Protein AF-A0A7X1Y3Q1-F1 (afdb_monomer)

Sequence (67 aa):
MSDLPTFVESGDAEPFPIFVTKQRSDRTERLRAVNYARASVGLEGFKLSAFEEENARAYVEGELTLN

pLDDT: mean 81.63, std 16.21, range [46.0, 96.5]

Nearest PDB structures (foldseek):
  8jxn-assembly1_B  TM=6.788E-01  e=4.445E+00  Homo sapiens

Mean predicted aligned error: 11.64 Å

Solvent-accessible surface area (backbone atoms only — not comparable to full-atom values): 4190 Å² total; per-residue (Å²): 137,82,87,69,82,82,76,75,72,82,64,84,71,74,78,71,57,68,68,59,53,48,5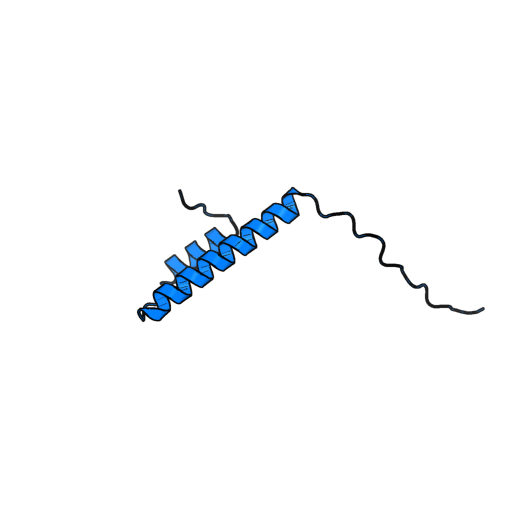4,51,49,52,31,52,51,38,44,50,52,48,53,49,52,53,51,57,42,42,75,76,72,48,76,80,50,74,68,55,51,49,52,50,49,34,35,27,77,61,79,41,79,92,129

Foldseek 3Di:
DDPDPPPPPPPDDDPDPPVVVVLVVQLVVLVVVLVVVQVVCVVVVDHDDPVRVVVSVCVSNVVDDDD

Structure (mmCIF, N/CA/C/O backbone):
data_AF-A0A7X1Y3Q1-F1
#
_entry.id   AF-A0A7X1Y3Q1-F1
#
loop_
_atom_site.group_PDB
_atom_site.id
_atom_site.type_symbol
_atom_site.label_atom_id
_atom_site.label_alt_id
_atom_site.label_comp_id
_atom_site.label_asym_id
_atom_site.label_entity_id
_atom_site.label_seq_id
_atom_site.pdbx_PDB_ins_code
_atom_site.Cartn_x
_atom_site.Cartn_y
_atom_site.Cartn_z
_atom_site.occupancy
_atom_site.B_iso_or_equiv
_atom_site.auth_seq_id
_atom_site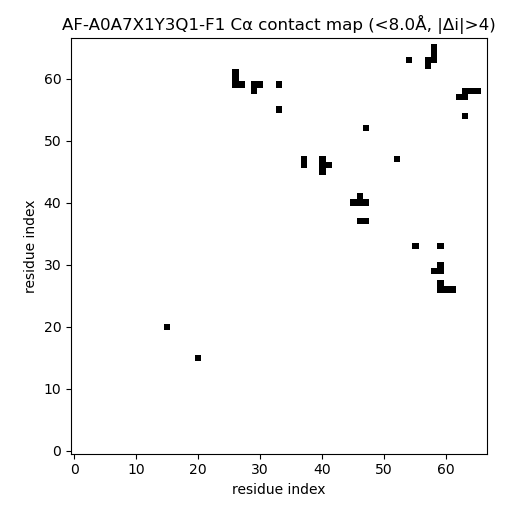.auth_comp_id
_atom_site.auth_asym_id
_atom_site.auth_atom_id
_atom_site.pdbx_PDB_model_num
ATOM 1 N N . MET A 1 1 ? 5.723 -36.634 -48.391 1.00 46.00 1 MET A N 1
ATOM 2 C CA . MET A 1 1 ? 5.807 -35.256 -47.870 1.00 46.00 1 MET A CA 1
ATOM 3 C C . MET A 1 1 ? 5.509 -35.350 -46.391 1.00 46.00 1 MET A C 1
ATOM 5 O O . MET A 1 1 ? 4.376 -35.624 -46.029 1.00 46.00 1 MET A O 1
ATOM 9 N N . SER A 1 2 ? 6.555 -35.335 -45.575 1.00 46.28 2 SER A N 1
ATOM 10 C CA . SER A 1 2 ? 6.480 -35.517 -44.128 1.00 46.28 2 SER A CA 1
ATOM 11 C C . SER A 1 2 ? 6.333 -34.137 -43.492 1.00 46.28 2 SER A C 1
ATOM 13 O O . SER A 1 2 ? 7.293 -33.371 -43.505 1.00 46.28 2 SER A O 1
ATOM 15 N N . ASP A 1 3 ? 5.149 -33.820 -42.967 1.00 63.25 3 ASP A N 1
ATOM 16 C CA . ASP A 1 3 ? 4.955 -32.674 -42.072 1.00 63.25 3 ASP A CA 1
ATOM 17 C C . ASP A 1 3 ? 5.583 -33.022 -40.720 1.00 63.25 3 ASP A C 1
ATOM 19 O O . ASP A 1 3 ? 4.946 -33.594 -39.834 1.00 63.25 3 ASP A O 1
ATOM 23 N N . LEU A 1 4 ? 6.879 -32.747 -40.586 1.00 58.28 4 LEU A N 1
ATOM 24 C CA . LEU A 1 4 ? 7.510 -32.724 -39.274 1.00 58.28 4 LEU A CA 1
ATOM 25 C C . LEU A 1 4 ? 7.103 -31.418 -38.579 1.00 58.28 4 LEU A C 1
ATOM 27 O O . LEU A 1 4 ? 7.178 -30.359 -39.205 1.00 58.28 4 LEU A O 1
ATOM 31 N N . PRO A 1 5 ? 6.681 -31.459 -37.304 1.00 54.38 5 PRO A N 1
ATOM 32 C CA . PRO A 1 5 ? 6.379 -30.245 -36.567 1.00 54.38 5 PRO A CA 1
ATOM 33 C C . PRO A 1 5 ? 7.653 -29.407 -36.455 1.00 54.38 5 PRO A C 1
ATOM 35 O O . PRO A 1 5 ? 8.659 -29.859 -35.905 1.00 54.38 5 PRO A O 1
ATOM 38 N N . THR A 1 6 ? 7.609 -28.184 -36.979 1.00 60.16 6 THR A N 1
ATOM 39 C CA . THR A 1 6 ? 8.649 -27.183 -36.750 1.00 60.16 6 THR A CA 1
ATOM 40 C C . THR A 1 6 ? 8.690 -26.893 -35.256 1.00 60.16 6 THR A C 1
ATOM 42 O O . THR A 1 6 ? 7.826 -26.200 -34.720 1.00 60.16 6 THR A O 1
ATOM 45 N N . PHE A 1 7 ? 9.677 -27.457 -34.567 1.00 55.88 7 PHE A N 1
ATOM 46 C CA . PHE A 1 7 ? 9.988 -27.063 -33.206 1.00 55.88 7 PHE A CA 1
ATOM 47 C C . PHE A 1 7 ? 10.600 -25.664 -33.297 1.00 55.88 7 PHE A C 1
ATOM 49 O O . PHE A 1 7 ? 11.729 -25.502 -33.754 1.00 55.88 7 PHE A O 1
ATOM 56 N N . VAL A 1 8 ? 9.819 -24.638 -32.953 1.00 62.41 8 VAL A N 1
ATOM 57 C CA . VAL A 1 8 ? 10.369 -23.301 -32.733 1.00 62.41 8 VAL A CA 1
ATOM 58 C C . VAL A 1 8 ? 11.198 -23.424 -31.464 1.00 62.41 8 VAL A C 1
ATOM 60 O O . VAL A 1 8 ? 10.650 -23.415 -30.362 1.00 62.41 8 VAL A O 1
ATOM 63 N N . GLU A 1 9 ? 12.508 -23.617 -31.618 1.00 59.84 9 GLU A N 1
ATOM 64 C CA . GLU A 1 9 ? 13.439 -23.366 -30.527 1.00 59.84 9 GLU A CA 1
ATOM 6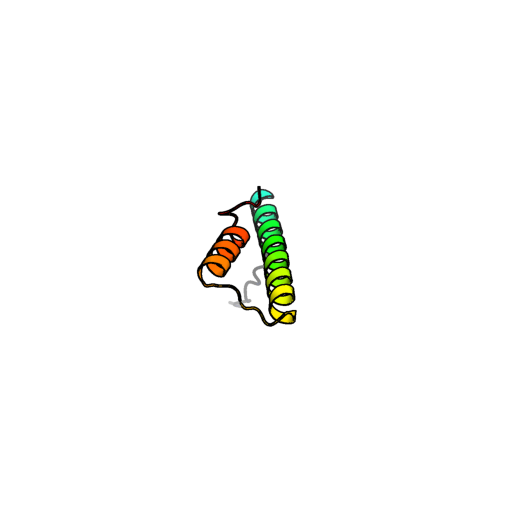5 C C . GLU A 1 9 ? 13.145 -21.946 -30.055 1.00 59.84 9 GLU A C 1
ATOM 67 O O . GLU A 1 9 ? 13.256 -20.987 -30.821 1.00 59.84 9 GLU A O 1
ATOM 72 N N . SER A 1 10 ? 12.626 -21.840 -28.832 1.00 60.03 10 SER A N 1
ATOM 73 C CA . SER A 1 10 ? 12.349 -20.571 -28.179 1.00 60.03 10 SER A CA 1
ATOM 74 C C . SER A 1 10 ? 13.696 -19.889 -27.993 1.00 60.03 10 SER A C 1
ATOM 76 O O . SER A 1 10 ? 14.363 -20.107 -26.984 1.00 60.03 10 SER A O 1
ATOM 78 N N . GLY A 1 11 ? 14.114 -19.157 -29.025 1.00 52.31 11 GLY A N 1
ATOM 79 C CA . GLY A 1 11 ? 15.380 -18.454 -29.079 1.00 52.31 11 GLY A CA 1
ATOM 80 C C . GLY A 1 11 ? 15.526 -17.559 -27.864 1.00 52.31 11 GLY A C 1
ATOM 81 O O . GLY A 1 11 ? 14.529 -17.045 -27.346 1.00 52.31 11 GLY A O 1
ATOM 82 N N . ASP A 1 12 ? 16.772 -17.437 -27.417 1.00 60.16 12 ASP A N 1
ATOM 83 C CA . ASP A 1 12 ? 17.213 -16.605 -26.308 1.00 60.16 12 ASP A CA 1
ATOM 84 C C . ASP A 1 12 ? 16.439 -15.288 -26.308 1.00 60.16 12 ASP A C 1
ATOM 86 O O . ASP A 1 12 ? 16.663 -14.417 -27.149 1.00 60.16 12 ASP A O 1
ATOM 90 N N . ALA A 1 13 ? 15.454 -15.178 -25.411 1.00 63.91 13 ALA A N 1
ATOM 91 C CA . ALA A 1 13 ? 14.645 -13.980 -25.315 1.00 63.91 13 ALA A CA 1
ATOM 92 C C . ALA A 1 13 ? 15.604 -12.816 -25.056 1.00 63.91 13 ALA A C 1
ATOM 94 O O . ALA A 1 13 ? 16.281 -12.804 -24.025 1.00 63.91 13 ALA A O 1
ATOM 95 N N . GLU A 1 14 ? 15.676 -11.883 -26.011 1.00 64.75 14 GLU A N 1
ATOM 96 C CA . GLU A 1 14 ? 16.434 -10.637 -25.901 1.00 64.75 14 GLU A CA 1
ATOM 97 C C . GLU A 1 14 ? 16.277 -10.098 -24.470 1.00 64.75 14 GLU A C 1
ATOM 99 O O . GLU A 1 14 ? 1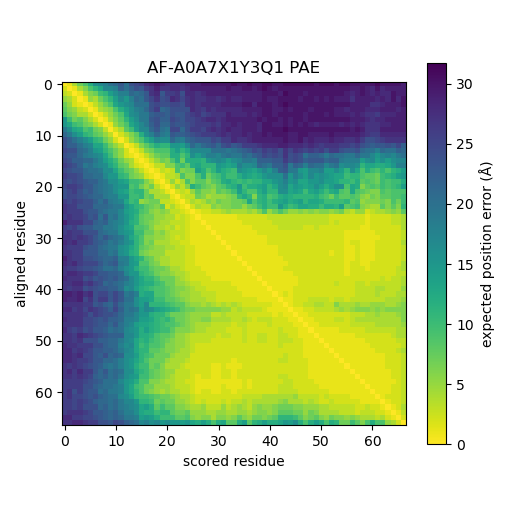5.136 -9.945 -24.004 1.00 64.75 14 GLU A O 1
ATOM 104 N N . PRO A 1 15 ? 17.380 -9.879 -23.725 1.00 65.31 15 PRO A N 1
ATOM 105 C CA . PRO A 1 15 ? 17.283 -9.471 -22.336 1.00 65.31 15 PRO A CA 1
ATOM 106 C C . PRO A 1 15 ? 16.459 -8.191 -22.278 1.00 65.31 15 PRO A C 1
ATOM 108 O O . PRO A 1 15 ? 16.772 -7.204 -22.945 1.00 65.31 15 PRO A O 1
ATOM 111 N N . PHE A 1 16 ? 15.378 -8.219 -21.492 1.00 63.66 16 PHE A N 1
ATOM 112 C CA . PHE A 1 16 ? 14.529 -7.048 -21.323 1.00 63.66 16 PHE A CA 1
ATOM 113 C C . PHE A 1 16 ? 15.403 -5.833 -20.981 1.00 63.66 16 PHE A C 1
ATOM 115 O O . PHE A 1 16 ? 16.312 -5.958 -20.151 1.00 63.66 16 PHE A O 1
ATOM 122 N N . PRO A 1 17 ? 15.137 -4.658 -21.579 1.00 69.69 17 PRO A N 1
ATOM 123 C CA . PRO A 1 17 ? 15.937 -3.470 -21.321 1.00 69.69 17 PRO A CA 1
ATOM 124 C C . PRO A 1 17 ? 16.027 -3.211 -19.812 1.00 69.69 17 PRO A C 1
ATOM 126 O O . PRO A 1 17 ? 15.025 -3.318 -19.101 1.00 69.69 17 PRO A O 1
ATOM 129 N N . ILE A 1 18 ? 17.224 -2.858 -19.326 1.00 67.44 18 ILE A N 1
ATOM 130 C CA . ILE A 1 18 ? 17.550 -2.698 -17.891 1.00 67.44 18 ILE A CA 1
ATOM 131 C C . ILE A 1 18 ? 16.534 -1.800 -17.161 1.00 67.44 18 ILE A C 1
ATOM 133 O O . ILE A 1 18 ? 16.214 -2.014 -15.996 1.00 67.44 18 ILE A O 1
ATOM 137 N N . PHE A 1 19 ? 15.980 -0.805 -17.853 1.00 62.88 19 PHE A N 1
ATOM 138 C CA . PHE A 1 19 ? 14.954 0.081 -17.306 1.00 62.88 19 PHE A CA 1
ATOM 139 C C . PHE A 1 19 ? 13.645 -0.647 -16.966 1.00 62.88 19 PHE A C 1
ATOM 141 O O . PHE A 1 19 ? 13.054 -0.383 -15.922 1.00 62.88 19 PHE A O 1
ATOM 148 N N . VAL A 1 20 ? 13.219 -1.606 -17.793 1.00 66.25 20 VAL A N 1
ATOM 149 C CA . VAL A 1 20 ? 12.006 -2.407 -17.565 1.00 66.25 20 VAL A CA 1
ATOM 150 C C . VAL A 1 20 ? 12.221 -3.402 -16.430 1.00 66.25 20 VAL A C 1
ATOM 152 O O . VAL A 1 20 ? 11.332 -3.591 -15.600 1.00 66.25 20 VAL A O 1
ATOM 155 N N . THR A 1 21 ? 13.398 -4.026 -16.352 1.00 63.06 21 THR A N 1
ATOM 156 C CA . THR A 1 21 ? 13.712 -4.952 -15.254 1.00 63.06 21 THR A CA 1
ATOM 157 C C . THR A 1 21 ? 13.798 -4.216 -13.921 1.00 63.06 21 THR A C 1
ATOM 159 O O . THR A 1 21 ? 13.195 -4.679 -12.954 1.00 63.06 21 THR A O 1
ATOM 162 N N . LYS A 1 22 ? 14.427 -3.034 -13.892 1.00 67.81 22 LYS A N 1
ATOM 163 C CA . LYS A 1 22 ? 14.474 -2.160 -12.714 1.00 67.81 22 LYS A CA 1
ATOM 164 C C . LYS A 1 22 ? 13.084 -1.667 -12.297 1.00 67.81 22 LYS A C 1
ATOM 166 O O . LYS A 1 22 ? 12.704 -1.786 -11.142 1.00 67.81 22 LYS A O 1
ATOM 171 N N . GLN A 1 23 ? 12.257 -1.204 -13.232 1.00 69.25 23 GLN A N 1
ATOM 172 C CA . GLN A 1 23 ? 10.890 -0.778 -12.908 1.00 69.25 23 GLN A CA 1
ATOM 173 C C . GLN A 1 23 ? 10.049 -1.926 -12.317 1.00 69.25 23 GLN A C 1
ATOM 175 O O . GLN A 1 23 ? 9.275 -1.722 -11.379 1.00 69.25 23 GLN A O 1
ATOM 180 N N . ARG A 1 24 ? 10.214 -3.154 -12.826 1.00 70.88 24 ARG A N 1
ATOM 181 C CA . ARG A 1 24 ? 9.536 -4.345 -12.286 1.00 70.88 24 ARG A CA 1
ATOM 182 C C . ARG A 1 24 ? 10.087 -4.764 -10.922 1.00 70.88 24 ARG A C 1
ATOM 184 O O . ARG A 1 24 ? 9.290 -5.177 -10.072 1.00 70.88 24 ARG A O 1
ATOM 191 N N . SER A 1 25 ? 11.401 -4.664 -10.696 1.00 76.38 25 SER A N 1
ATOM 192 C CA . SER A 1 25 ? 11.990 -4.920 -9.375 1.00 76.38 25 SER A CA 1
ATOM 193 C C . SER A 1 25 ? 11.479 -3.915 -8.352 1.00 76.38 25 SER A C 1
ATOM 195 O O . SER A 1 25 ? 10.992 -4.328 -7.301 1.00 76.38 25 SER A O 1
ATOM 197 N N . ASP A 1 26 ? 11.460 -2.634 -8.712 1.00 85.62 26 ASP A N 1
ATOM 198 C CA . ASP A 1 26 ? 11.030 -1.548 -7.834 1.00 85.62 26 ASP A CA 1
ATOM 199 C C . ASP A 1 26 ? 9.546 -1.701 -7.471 1.00 85.62 26 ASP A C 1
ATOM 201 O O . ASP A 1 26 ? 9.175 -1.629 -6.301 1.00 85.62 26 ASP A O 1
ATOM 205 N N . ARG A 1 27 ? 8.680 -2.019 -8.444 1.00 93.12 27 ARG A N 1
ATOM 206 C CA . ARG A 1 27 ? 7.260 -2.311 -8.176 1.00 93.12 27 ARG A CA 1
ATOM 207 C C . ARG A 1 27 ? 7.083 -3.504 -7.234 1.00 93.12 27 ARG A C 1
ATOM 209 O O . ARG A 1 27 ? 6.230 -3.477 -6.349 1.00 93.12 27 ARG A O 1
ATOM 216 N N . THR A 1 28 ? 7.869 -4.564 -7.423 1.00 93.62 28 THR A N 1
ATOM 217 C CA . THR A 1 28 ? 7.801 -5.766 -6.575 1.00 93.62 28 THR A CA 1
ATOM 218 C C . THR A 1 28 ? 8.221 -5.456 -5.141 1.00 93.62 28 THR A C 1
ATOM 220 O O . THR A 1 28 ? 7.587 -5.929 -4.197 1.00 93.62 28 THR A O 1
ATOM 223 N N . GLU A 1 29 ? 9.260 -4.644 -4.971 1.00 93.56 29 GLU A N 1
ATOM 224 C CA . GLU A 1 29 ? 9.724 -4.183 -3.666 1.00 93.56 29 GLU A CA 1
ATOM 225 C C . GLU A 1 29 ? 8.666 -3.320 -2.969 1.00 93.56 29 GLU A C 1
ATOM 227 O O . GLU A 1 29 ? 8.284 -3.615 -1.833 1.00 93.56 29 GLU A O 1
ATOM 232 N N . ARG A 1 30 ? 8.091 -2.338 -3.675 1.00 95.38 30 ARG A N 1
ATOM 233 C CA . ARG A 1 30 ? 7.007 -1.498 -3.140 1.00 95.38 30 ARG A CA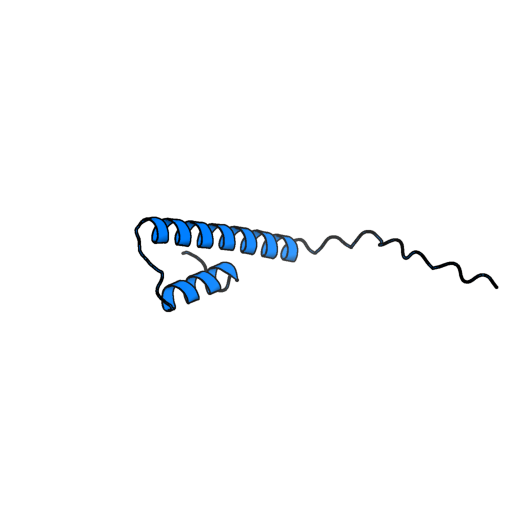 1
ATOM 234 C C . ARG A 1 30 ? 5.778 -2.320 -2.757 1.00 95.38 30 ARG A C 1
ATOM 236 O O . ARG A 1 30 ? 5.199 -2.093 -1.698 1.00 95.38 30 ARG A O 1
ATOM 243 N N . LEU A 1 31 ? 5.408 -3.327 -3.554 1.00 96.25 31 LEU A N 1
ATOM 244 C CA . LEU A 1 31 ? 4.297 -4.228 -3.227 1.00 96.25 31 LEU A CA 1
ATOM 245 C C . LEU A 1 31 ? 4.558 -5.023 -1.941 1.00 96.25 31 LEU A C 1
ATOM 247 O O . LEU A 1 31 ? 3.651 -5.182 -1.122 1.00 96.25 31 LEU A O 1
ATOM 251 N N . ARG A 1 32 ? 5.789 -5.508 -1.737 1.00 96.19 32 ARG A N 1
ATOM 252 C CA . ARG A 1 32 ? 6.172 -6.181 -0.486 1.00 96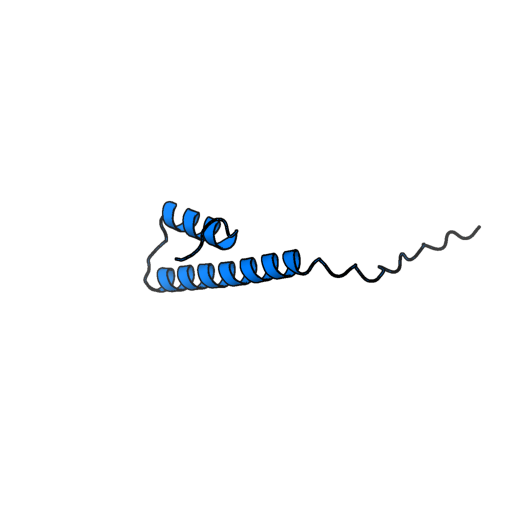.19 32 ARG A CA 1
ATOM 253 C C . ARG A 1 32 ? 6.075 -5.234 0.706 1.00 96.19 32 ARG A C 1
ATOM 255 O O . ARG A 1 32 ? 5.516 -5.634 1.724 1.00 96.19 32 ARG A O 1
ATOM 262 N N . ALA A 1 33 ? 6.551 -3.998 0.566 1.00 94.88 33 ALA A N 1
ATOM 263 C CA . ALA A 1 33 ? 6.461 -2.985 1.616 1.00 94.88 33 ALA A CA 1
ATOM 264 C C . ALA A 1 33 ? 5.001 -2.677 1.994 1.00 94.88 33 ALA A C 1
ATOM 266 O O . ALA A 1 33 ? 4.656 -2.705 3.175 1.00 94.88 33 ALA A O 1
ATOM 267 N N . VAL A 1 34 ? 4.118 -2.479 1.006 1.00 95.81 34 VAL A N 1
ATOM 268 C CA . VAL A 1 34 ? 2.684 -2.239 1.253 1.00 95.81 34 VAL A CA 1
ATOM 269 C C . VAL A 1 34 ? 2.019 -3.431 1.936 1.00 95.81 34 VAL A C 1
ATOM 271 O O . VAL A 1 34 ? 1.266 -3.252 2.890 1.00 95.81 34 VAL A O 1
ATOM 274 N N . ASN A 1 35 ? 2.299 -4.656 1.488 1.00 96.50 35 ASN A N 1
ATOM 275 C CA . ASN A 1 35 ? 1.719 -5.846 2.110 1.00 96.50 35 ASN A CA 1
ATOM 276 C C . ASN A 1 35 ? 2.196 -6.032 3.553 1.00 96.50 35 ASN A C 1
ATOM 278 O O . ASN A 1 35 ? 1.397 -6.407 4.409 1.00 96.50 35 ASN A O 1
ATOM 282 N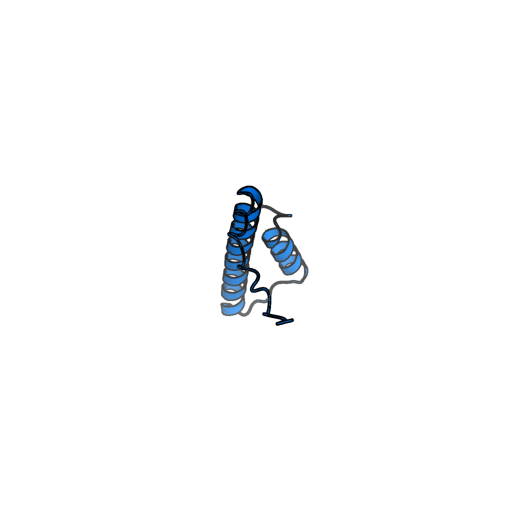 N . TYR A 1 36 ? 3.468 -5.740 3.829 1.00 96.19 36 TYR A N 1
ATOM 283 C CA . TYR A 1 36 ? 3.996 -5.747 5.189 1.00 96.19 36 TYR A CA 1
ATOM 284 C C . TYR A 1 36 ? 3.276 -4.717 6.067 1.00 96.19 36 TYR A C 1
ATOM 286 O O . TYR A 1 36 ? 2.760 -5.080 7.119 1.00 96.19 36 TYR A O 1
ATOM 294 N N . ALA A 1 37 ? 3.140 -3.471 5.601 1.00 94.44 37 ALA A N 1
ATOM 295 C CA . ALA A 1 37 ? 2.421 -2.424 6.327 1.00 94.44 37 ALA A CA 1
ATOM 296 C C . ALA A 1 37 ? 0.951 -2.797 6.592 1.00 94.44 37 ALA A C 1
ATOM 298 O O . ALA A 1 37 ? 0.479 -2.669 7.721 1.00 94.44 37 ALA A O 1
ATOM 299 N N . ARG A 1 38 ? 0.241 -3.337 5.588 1.00 95.50 38 ARG A N 1
ATOM 300 C CA . ARG A 1 38 ? -1.134 -3.845 5.749 1.00 95.50 38 ARG A CA 1
ATOM 301 C C . ARG A 1 38 ? -1.219 -4.932 6.817 1.00 95.50 38 ARG A C 1
ATOM 303 O O . ARG A 1 38 ? -2.134 -4.906 7.635 1.00 95.50 38 ARG A O 1
ATOM 310 N N . ALA A 1 39 ? -0.281 -5.879 6.816 1.00 95.88 39 ALA A N 1
ATOM 311 C CA . ALA A 1 39 ? -0.237 -6.934 7.820 1.00 95.88 39 ALA A CA 1
ATOM 312 C C . ALA A 1 39 ? 0.016 -6.361 9.222 1.00 95.88 39 ALA A C 1
ATOM 314 O O . ALA A 1 39 ? -0.701 -6.725 10.148 1.00 95.88 39 ALA A O 1
ATOM 315 N N . SER A 1 40 ? 0.969 -5.436 9.373 1.00 95.75 40 SER A N 1
ATOM 316 C CA . SER A 1 40 ? 1.258 -4.770 10.651 1.00 95.75 40 SER A CA 1
ATOM 317 C C . SER A 1 40 ? 0.034 -4.045 11.214 1.00 95.75 40 SER A C 1
ATOM 319 O O . SER A 1 40 ? -0.344 -4.288 12.354 1.00 95.75 40 SER A O 1
ATOM 321 N N . VAL A 1 41 ? -0.645 -3.241 10.392 1.00 94.06 41 VAL A N 1
ATOM 322 C CA . VAL A 1 41 ? -1.883 -2.535 10.768 1.00 94.06 41 VAL A CA 1
ATOM 323 C C . VAL A 1 41 ? -2.999 -3.528 11.126 1.00 94.06 41 VAL A C 1
ATOM 325 O O . VAL A 1 41 ? -3.710 -3.352 12.115 1.00 94.06 41 VAL A O 1
ATOM 328 N N . GLY A 1 42 ? -3.125 -4.612 10.357 1.00 94.94 42 GLY A N 1
ATOM 329 C CA . GLY A 1 42 ? -4.111 -5.663 10.601 1.00 94.94 42 GLY A CA 1
ATOM 330 C C . GLY A 1 42 ? -3.887 -6.439 11.903 1.00 94.94 42 GLY A C 1
ATOM 331 O O . GLY A 1 42 ? -4.863 -6.822 12.547 1.00 94.94 42 GLY A O 1
ATOM 332 N N . LEU A 1 43 ? -2.633 -6.639 12.327 1.00 96.31 43 LEU A N 1
ATOM 333 C CA . LEU A 1 43 ? -2.306 -7.274 13.613 1.00 96.31 43 LEU A CA 1
ATOM 334 C C . LEU A 1 43 ? -2.796 -6.452 14.811 1.00 96.31 43 LEU A C 1
ATOM 336 O O . LEU A 1 43 ? -3.133 -7.020 15.847 1.00 96.31 43 LEU A O 1
ATOM 340 N N . GLU A 1 44 ? -2.882 -5.134 14.656 1.00 95.00 44 GLU A N 1
ATOM 341 C CA . GLU A 1 44 ? -3.420 -4.214 15.661 1.00 95.00 44 GLU A CA 1
ATOM 342 C C . GLU A 1 44 ? -4.956 -4.078 15.587 1.00 95.00 44 GLU A C 1
ATOM 344 O O . GLU A 1 44 ? -5.566 -3.380 16.395 1.00 95.00 44 GLU A O 1
ATOM 349 N N . GLY A 1 45 ? -5.609 -4.768 14.643 1.00 95.44 45 GLY A N 1
ATOM 350 C CA . GLY A 1 45 ? -7.062 -4.737 14.452 1.00 95.44 45 GLY A CA 1
ATOM 351 C C . GLY A 1 45 ? -7.566 -3.558 13.616 1.00 95.44 45 GLY A C 1
ATOM 352 O O . GLY A 1 45 ? -8.779 -3.378 13.477 1.00 95.44 45 GLY A O 1
ATOM 353 N N . PHE A 1 46 ? -6.663 -2.774 13.029 1.00 94.56 46 PHE A N 1
ATOM 354 C CA . PHE A 1 46 ? -7.015 -1.670 12.147 1.00 94.56 46 PHE A CA 1
ATOM 355 C C . PHE A 1 46 ? -7.186 -2.140 10.699 1.00 94.56 46 PHE A C 1
ATOM 357 O O . PHE A 1 46 ? -6.665 -3.169 10.264 1.00 94.56 46 PHE A O 1
ATOM 364 N N . LYS A 1 47 ? -7.934 -1.353 9.927 1.00 92.25 47 LYS A N 1
ATOM 365 C CA . LYS A 1 47 ? -8.058 -1.499 8.476 1.00 92.25 47 LYS A CA 1
ATOM 366 C C . LYS A 1 47 ? -7.740 -0.161 7.842 1.00 92.25 47 LYS A C 1
ATOM 368 O O . LYS A 1 47 ? -8.192 0.865 8.346 1.00 92.25 47 LYS A O 1
ATOM 373 N N . LEU A 1 48 ? -7.006 -0.195 6.737 1.00 92.38 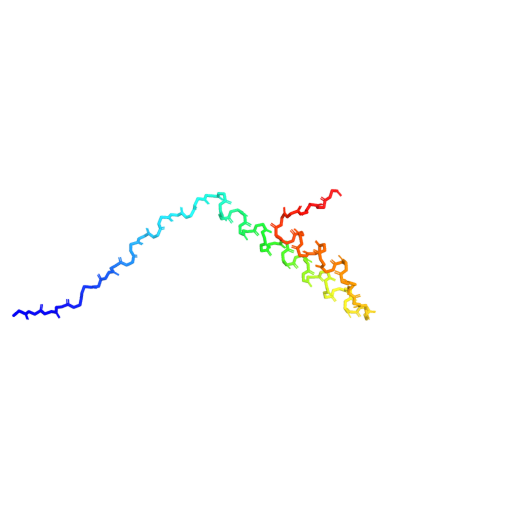48 LEU A N 1
ATOM 374 C CA . LEU A 1 48 ? -6.768 1.002 5.947 1.00 92.38 48 LEU A CA 1
ATOM 375 C C . LEU A 1 48 ? -8.098 1.556 5.429 1.00 92.38 48 LEU A C 1
ATOM 377 O O . LEU A 1 48 ? -8.998 0.812 5.022 1.00 92.38 48 LEU A O 1
ATOM 381 N N . SER A 1 49 ? -8.215 2.876 5.455 1.00 95.69 49 SER A N 1
ATOM 382 C CA . SER A 1 49 ? -9.287 3.592 4.776 1.00 95.69 49 SER A CA 1
ATOM 383 C C . SER A 1 49 ? -9.138 3.476 3.255 1.00 95.69 49 SER A C 1
ATOM 385 O O . SER A 1 49 ? -8.064 3.185 2.730 1.00 95.69 49 SER A O 1
ATOM 387 N N . ALA A 1 50 ? -10.212 3.766 2.516 1.00 95.56 50 ALA A N 1
ATOM 388 C CA . ALA A 1 50 ? -10.172 3.757 1.052 1.00 95.56 50 ALA A CA 1
ATOM 389 C C . ALA A 1 50 ? -9.129 4.737 0.478 1.00 95.56 50 ALA A C 1
ATOM 391 O O . ALA A 1 50 ? -8.503 4.448 -0.536 1.00 95.56 50 ALA A O 1
ATOM 392 N N . PHE A 1 51 ? -8.919 5.877 1.143 1.00 96.00 51 PHE A N 1
ATOM 393 C CA . PHE A 1 51 ? -7.915 6.862 0.741 1.00 96.00 51 PHE A CA 1
ATOM 394 C C . PHE A 1 51 ? -6.482 6.347 0.947 1.00 96.00 51 PHE A C 1
ATOM 396 O O . PHE A 1 51 ? -5.615 6.552 0.101 1.00 96.00 51 PHE A O 1
ATOM 403 N N . GLU A 1 52 ? -6.225 5.641 2.047 1.00 94.75 52 GLU A N 1
ATOM 404 C CA . GLU A 1 52 ? -4.911 5.044 2.306 1.00 94.75 52 GLU A CA 1
ATOM 405 C C . GLU A 1 52 ? -4.616 3.878 1.358 1.00 94.75 52 GLU A C 1
ATOM 407 O O . GLU A 1 52 ? -3.489 3.747 0.886 1.00 94.75 52 GLU A O 1
ATOM 412 N N . GLU A 1 53 ? -5.625 3.071 1.021 1.00 95.69 53 GLU A N 1
ATOM 413 C CA . GLU A 1 53 ? -5.493 2.005 0.020 1.00 95.69 53 GLU A CA 1
ATOM 414 C C . GLU A 1 53 ? -5.182 2.556 -1.380 1.00 95.69 53 GLU A C 1
ATOM 416 O O . GLU A 1 53 ? -4.360 1.991 -2.107 1.00 95.69 53 GLU A O 1
ATOM 421 N N . GLU A 1 54 ? -5.790 3.686 -1.743 1.00 96.31 54 GLU A N 1
ATOM 422 C CA . GLU A 1 54 ? -5.511 4.394 -2.993 1.00 96.31 54 GLU A CA 1
ATOM 423 C C . GLU A 1 54 ? -4.056 4.874 -3.056 1.00 96.31 54 GLU A C 1
ATOM 425 O O . GLU A 1 54 ? -3.342 4.589 -4.020 1.00 96.31 54 GLU A O 1
ATOM 430 N N . ASN A 1 55 ? -3.577 5.521 -1.991 1.00 94.81 55 ASN A N 1
ATOM 431 C CA . ASN A 1 55 ? -2.190 5.979 -1.904 1.00 94.81 55 ASN A CA 1
ATOM 432 C C . ASN A 1 55 ? -1.198 4.810 -1.917 1.00 94.81 55 ASN A C 1
ATOM 434 O O . ASN A 1 55 ? -0.148 4.891 -2.556 1.00 94.81 55 ASN A O 1
ATOM 438 N N . ALA A 1 56 ? -1.534 3.700 -1.255 1.00 95.06 56 ALA A N 1
ATOM 439 C CA . ALA A 1 56 ? -0.718 2.493 -1.271 1.00 95.06 56 ALA A CA 1
ATOM 440 C C . ALA A 1 56 ? -0.610 1.907 -2.688 1.00 95.06 56 ALA A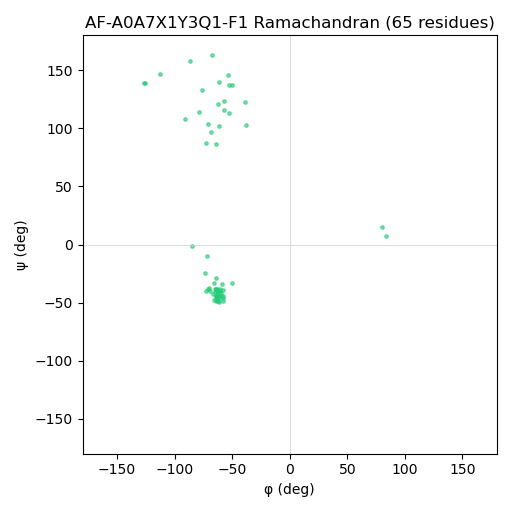 C 1
ATOM 442 O O . ALA A 1 56 ? 0.470 1.479 -3.099 1.00 95.06 56 ALA A O 1
ATOM 443 N N . ARG A 1 57 ? -1.699 1.928 -3.467 1.00 95.31 57 ARG A N 1
ATOM 444 C CA . ARG A 1 57 ? -1.685 1.519 -4.878 1.00 95.31 57 ARG A CA 1
ATOM 445 C C . ARG A 1 57 ? -0.831 2.456 -5.734 1.00 95.31 57 ARG A C 1
ATOM 447 O O . ARG A 1 57 ? 0.021 1.961 -6.469 1.00 95.31 57 ARG A O 1
ATOM 454 N N . ALA A 1 58 ? -1.008 3.770 -5.605 1.00 94.75 58 ALA A N 1
ATOM 455 C CA . ALA A 1 58 ? -0.210 4.766 -6.327 1.00 94.75 58 ALA A CA 1
ATOM 456 C C . ALA A 1 58 ? 1.294 4.623 -6.025 1.00 94.75 58 ALA A C 1
ATOM 458 O O . ALA A 1 58 ? 2.130 4.690 -6.928 1.00 94.75 58 ALA A O 1
ATOM 459 N N . TYR A 1 59 ? 1.652 4.332 -4.770 1.00 94.94 59 TYR A N 1
ATOM 460 C CA . TYR A 1 59 ? 3.031 4.034 -4.388 1.00 94.94 59 TYR A CA 1
ATOM 461 C C . TYR A 1 59 ? 3.562 2.772 -5.081 1.00 94.94 59 TYR A C 1
ATOM 463 O O . TYR A 1 59 ? 4.643 2.808 -5.664 1.00 94.94 59 TYR A O 1
ATOM 471 N N . VAL A 1 60 ? 2.807 1.664 -5.089 1.00 95.00 60 VAL A N 1
ATOM 472 C CA . VAL A 1 60 ? 3.222 0.421 -5.774 1.00 95.00 60 VAL A CA 1
ATOM 473 C C . VAL A 1 60 ? 3.487 0.658 -7.257 1.00 95.00 60 VAL A C 1
ATOM 475 O O . VAL A 1 60 ? 4.534 0.239 -7.757 1.00 95.00 60 VAL A O 1
ATOM 478 N N . GLU A 1 61 ? 2.591 1.366 -7.942 1.00 93.88 61 GLU A N 1
ATOM 479 C CA . GLU A 1 61 ? 2.751 1.673 -9.369 1.00 93.88 61 GLU A CA 1
ATOM 480 C C . GLU A 1 61 ? 3.848 2.719 -9.647 1.00 93.88 61 GLU A C 1
ATOM 482 O O . GLU A 1 61 ? 4.292 2.870 -10.784 1.00 93.88 61 GLU A O 1
ATOM 487 N N . GLY A 1 62 ? 4.374 3.374 -8.606 1.00 90.88 62 GLY A N 1
ATOM 488 C CA . GLY A 1 62 ? 5.425 4.387 -8.718 1.00 90.88 62 GLY A CA 1
ATOM 489 C C . GLY A 1 62 ? 4.917 5.769 -9.126 1.00 90.88 62 GLY A C 1
ATOM 490 O O . GLY A 1 62 ? 5.720 6.611 -9.514 1.00 90.88 62 GLY A O 1
ATOM 491 N N . GLU A 1 63 ? 3.608 6.001 -9.033 1.00 90.75 63 GLU A N 1
ATOM 492 C CA . GLU A 1 63 ? 2.965 7.307 -9.233 1.00 90.75 63 GLU A CA 1
ATOM 493 C C . GLU A 1 63 ? 3.218 8.243 -8.042 1.00 90.75 63 GLU A C 1
ATOM 495 O O . GLU A 1 63 ? 3.197 9.464 -8.184 1.00 90.75 63 GLU A O 1
ATOM 500 N N . LEU A 1 64 ? 3.482 7.660 -6.868 1.00 89.88 64 LEU A N 1
ATOM 501 C CA . LEU A 1 64 ? 3.778 8.363 -5.627 1.00 89.88 64 LEU A CA 1
ATOM 502 C C . LEU A 1 64 ? 5.109 7.871 -5.046 1.00 89.88 64 LEU A C 1
ATOM 504 O O . LEU A 1 64 ? 5.395 6.673 -5.039 1.00 89.88 64 LEU A O 1
ATOM 508 N N . THR A 1 65 ? 5.917 8.795 -4.532 1.00 86.38 65 THR A N 1
ATOM 509 C CA . THR A 1 65 ? 7.146 8.502 -3.784 1.00 86.38 65 THR A CA 1
ATOM 510 C C . THR A 1 65 ? 6.987 8.909 -2.326 1.00 86.38 65 THR A C 1
ATOM 512 O O . THR A 1 65 ? 6.303 9.881 -2.012 1.00 86.38 65 THR A O 1
ATOM 515 N N . LEU A 1 66 ? 7.623 8.158 -1.427 1.00 80.44 66 LEU A N 1
ATOM 516 C CA . LEU A 1 66 ? 7.775 8.574 -0.037 1.00 80.44 66 LEU A CA 1
ATOM 517 C C . LEU A 1 66 ? 8.914 9.596 -0.007 1.00 80.44 66 LEU A C 1
ATOM 519 O O . LEU A 1 66 ? 10.042 9.250 -0.358 1.00 80.44 66 LEU A O 1
ATOM 523 N N . ASN A 1 67 ? 8.583 10.842 0.321 1.00 68.94 67 ASN A N 1
ATOM 524 C CA . ASN A 1 67 ? 9.551 11.927 0.476 1.00 68.94 67 ASN A CA 1
ATOM 525 C C . ASN A 1 67 ? 10.067 11.992 1.912 1.00 68.94 67 ASN A C 1
ATOM 527 O O . ASN A 1 67 ? 9.264 11.705 2.830 1.00 68.94 67 ASN A O 1
#

InterPro domains:
  IPR033788 Antitoxin VbhA-like [cd11586] (26-66)
  IPR041535 Antitoxin VbhA [PF18495] (30-66)
  IPR043038 Antitoxin VbhA domain superfamily [G3DSA:1.10.8.1050] (23-67)

Organism: NCBI:txid1608996

Secondary structure (DSSP, 8-state):
--------------PPPHHHHHHHHHHHHHHHHHHHHHHHHHHTT----HHHHHHHHHHHHTSS---

Radius of gyration: 20.79 Å; Cα contacts (8 Å, |Δi|>4): 23; chains: 1; bounding box: 28×47×64 Å